Protein AF-A0A3D1IV41-F1 (afdb_monomer_lite)

Radius of gyration: 21.65 Å; chains: 1; bounding box: 28×62×46 Å

Sequence (68 aa):
MNVPHRPARPILALPDQLISQIAAGEVVERPSAVVKELLENALDAGASQITVRLEQGGVKRIAIADNG

Structure (mmCIF, N/CA/C/O backbone):
data_AF-A0A3D1IV41-F1
#
_entry.id   AF-A0A3D1IV41-F1
#
loop_
_atom_site.group_PDB
_atom_site.id
_atom_site.type_symbol
_atom_site.label_atom_id
_atom_site.label_alt_id
_atom_site.label_comp_id
_atom_site.label_asym_id
_atom_site.label_entity_id
_atom_site.label_seq_id
_atom_site.pdbx_PDB_ins_code
_atom_site.Cartn_x
_atom_site.Cartn_y
_atom_site.Cartn_z
_atom_site.occupancy
_atom_site.B_iso_or_equiv
_atom_site.auth_seq_id
_atom_site.auth_com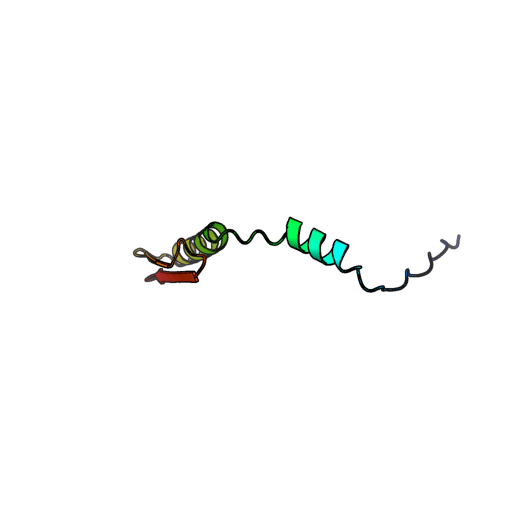p_id
_atom_site.auth_asym_id
_atom_site.auth_atom_id
_atom_site.pdbx_PDB_model_num
ATOM 1 N N . MET A 1 1 ? 15.731 48.813 -23.428 1.00 51.44 1 MET A N 1
ATOM 2 C CA . MET A 1 1 ? 16.537 47.584 -23.602 1.00 51.44 1 MET A CA 1
ATOM 3 C C . MET A 1 1 ? 15.575 46.440 -23.870 1.00 51.44 1 MET A C 1
ATOM 5 O O . MET A 1 1 ? 14.749 46.178 -23.010 1.00 51.44 1 MET A O 1
ATOM 9 N N . ASN A 1 2 ? 15.602 45.845 -25.065 1.00 52.06 2 ASN A N 1
ATOM 10 C CA . ASN A 1 2 ? 14.681 44.771 -25.448 1.00 52.06 2 ASN A CA 1
ATOM 11 C C . ASN A 1 2 ? 15.389 43.426 -25.227 1.00 52.06 2 ASN A C 1
ATOM 13 O O . ASN A 1 2 ? 16.425 43.178 -25.843 1.00 52.06 2 ASN A O 1
ATOM 17 N N . VAL A 1 3 ? 14.880 42.593 -24.319 1.00 63.72 3 VAL A N 1
ATOM 18 C CA . VAL A 1 3 ? 15.414 41.242 -24.092 1.00 63.72 3 VAL A CA 1
ATOM 19 C C . VAL A 1 3 ? 14.975 40.375 -25.276 1.00 63.72 3 VAL A C 1
ATOM 21 O O . VAL A 1 3 ? 13.777 40.336 -25.562 1.00 63.72 3 VAL A O 1
ATOM 24 N N . PRO A 1 4 ? 15.882 39.700 -26.003 1.00 65.19 4 PRO A N 1
ATOM 25 C CA . PRO A 1 4 ? 15.477 38.860 -27.122 1.00 65.19 4 PRO A CA 1
ATOM 26 C C . PRO A 1 4 ? 14.628 37.692 -26.607 1.00 65.19 4 PRO A C 1
ATOM 28 O O . PRO A 1 4 ? 15.091 36.860 -25.824 1.00 65.19 4 PRO A O 1
ATOM 31 N N . HIS A 1 5 ? 13.371 37.634 -27.047 1.00 64.69 5 HIS A N 1
ATOM 32 C CA . HIS A 1 5 ? 12.471 36.524 -26.762 1.00 64.69 5 HIS A CA 1
ATOM 33 C C . HIS A 1 5 ? 13.004 35.296 -27.510 1.00 64.69 5 HIS A C 1
ATOM 35 O O . HIS A 1 5 ? 12.981 35.252 -28.741 1.00 64.69 5 HIS A O 1
ATOM 41 N N . ARG A 1 6 ? 13.560 34.317 -26.783 1.00 74.56 6 ARG A N 1
ATOM 42 C CA . ARG A 1 6 ? 13.969 33.040 -27.385 1.00 74.56 6 ARG A CA 1
ATOM 43 C C . ARG A 1 6 ? 12.747 32.429 -28.082 1.00 74.56 6 ARG A C 1
ATOM 45 O O . ARG A 1 6 ? 11.702 32.342 -27.434 1.00 74.56 6 ARG A O 1
ATOM 52 N N . PRO A 1 7 ? 12.854 32.004 -29.352 1.00 74.81 7 PRO A N 1
ATOM 53 C CA . PRO A 1 7 ? 11.743 31.345 -30.021 1.00 74.81 7 PRO A CA 1
ATOM 54 C C . PRO A 1 7 ? 11.330 30.118 -29.204 1.00 74.81 7 PRO A C 1
ATOM 56 O O . PRO A 1 7 ? 12.187 29.359 -28.736 1.00 74.81 7 PRO A O 1
ATOM 59 N N . ALA A 1 8 ? 10.022 29.957 -28.996 1.00 74.25 8 ALA A N 1
ATOM 60 C CA . ALA A 1 8 ? 9.476 28.794 -28.316 1.00 74.25 8 ALA A CA 1
ATOM 61 C C . ALA A 1 8 ? 9.945 27.531 -29.049 1.00 74.25 8 ALA A C 1
ATOM 63 O O . ALA A 1 8 ? 9.829 27.429 -30.272 1.00 74.25 8 ALA A O 1
ATOM 64 N N . ARG A 1 9 ? 10.529 26.585 -28.311 1.00 83.12 9 ARG A N 1
ATOM 65 C CA . ARG A 1 9 ? 10.940 25.307 -28.896 1.00 83.12 9 ARG A CA 1
ATOM 66 C C . ARG A 1 9 ? 9.682 24.548 -29.337 1.00 83.12 9 ARG A C 1
ATOM 68 O O . ARG A 1 9 ? 8.704 24.554 -28.589 1.00 83.12 9 ARG A O 1
ATOM 75 N N . PRO A 1 10 ? 9.694 23.900 -30.511 1.00 84.69 10 PRO A N 1
ATOM 76 C CA . PRO A 1 10 ? 8.566 23.086 -30.942 1.00 84.69 10 PRO A CA 1
ATOM 77 C C . PRO A 1 10 ? 8.345 21.928 -29.959 1.00 84.69 10 PRO A C 1
ATOM 79 O O . PRO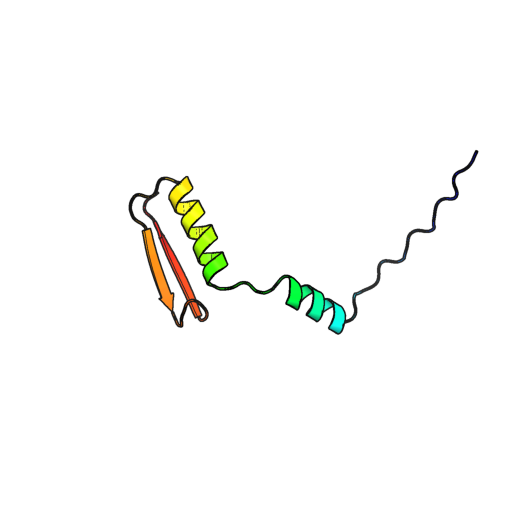 A 1 10 ? 9.308 21.322 -29.485 1.00 84.69 10 PRO A O 1
ATOM 82 N N . ILE A 1 11 ? 7.079 21.627 -29.656 1.00 86.75 11 ILE A N 1
ATOM 83 C CA . ILE A 1 11 ? 6.695 20.414 -28.926 1.00 86.75 11 ILE A CA 1
ATOM 84 C C . ILE A 1 11 ? 6.872 19.241 -29.890 1.00 86.75 11 ILE A C 1
ATOM 86 O O . ILE A 1 11 ? 6.302 19.243 -30.980 1.00 86.75 11 ILE A O 1
ATOM 90 N N . LEU A 1 12 ? 7.682 18.261 -29.501 1.00 89.56 12 LEU A N 1
ATOM 91 C CA . LEU A 1 12 ? 7.981 17.075 -30.299 1.00 89.56 12 LEU A CA 1
ATOM 92 C C . LEU A 1 12 ? 7.669 15.830 -29.472 1.00 89.56 12 LEU A C 1
ATOM 94 O O . LEU A 1 12 ? 7.899 15.816 -28.262 1.00 89.56 12 LEU A O 1
ATOM 98 N N . ALA A 1 13 ? 7.162 14.787 -30.129 1.00 89.19 13 ALA A N 1
ATOM 99 C CA . ALA A 1 13 ? 7.012 13.482 -29.500 1.00 89.19 13 ALA A CA 1
ATOM 100 C C . ALA A 1 13 ? 8.390 12.939 -29.091 1.00 89.19 13 ALA A C 1
ATOM 102 O O . ALA A 1 13 ? 9.374 13.095 -29.822 1.00 89.19 13 ALA A O 1
ATOM 103 N N . LEU A 1 14 ? 8.461 12.316 -27.916 1.00 90.94 14 LEU A N 1
ATOM 104 C CA . LEU A 1 14 ? 9.687 11.673 -27.459 1.00 90.94 14 LEU A CA 1
ATOM 105 C C . LEU A 1 14 ? 9.927 10.384 -28.266 1.00 90.94 14 LEU A C 1
ATOM 107 O O . LEU A 1 14 ? 8.966 9.683 -28.574 1.00 90.94 14 LEU A O 1
ATOM 111 N N . PRO A 1 15 ? 11.18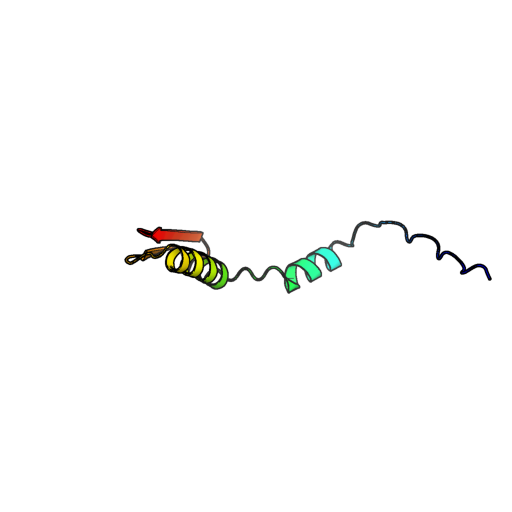6 10.039 -28.588 1.00 93.12 15 PRO A N 1
ATOM 112 C CA . PRO A 1 15 ? 11.513 8.736 -29.160 1.00 93.12 15 PRO A CA 1
ATOM 113 C C . PRO A 1 15 ? 11.146 7.588 -2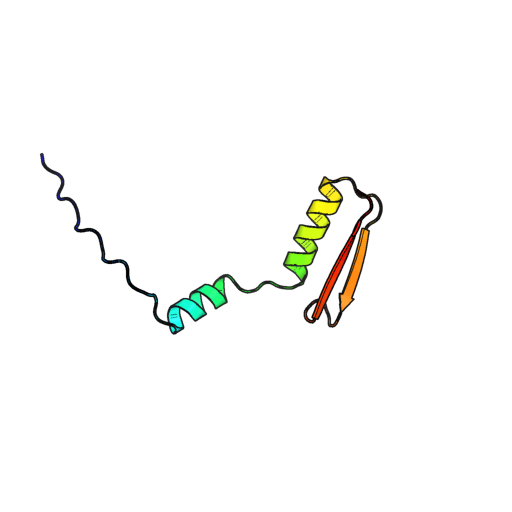8.210 1.00 93.12 15 PRO A C 1
ATOM 115 O O . PRO A 1 15 ? 11.364 7.706 -27.003 1.00 93.12 15 PRO A O 1
ATOM 118 N N . ASP A 1 16 ? 10.704 6.448 -28.747 1.00 87.56 16 ASP A N 1
ATOM 119 C CA . ASP A 1 16 ? 10.276 5.272 -27.964 1.00 87.56 16 ASP A CA 1
ATOM 120 C C . ASP A 1 16 ? 11.323 4.793 -26.952 1.00 87.56 16 ASP A C 1
ATOM 122 O O . ASP A 1 16 ? 10.999 4.407 -25.828 1.00 87.56 16 ASP A O 1
ATOM 126 N N . GLN A 1 17 ? 12.604 4.857 -27.322 1.00 86.88 17 GLN A N 1
ATOM 127 C CA . GLN A 1 17 ? 13.703 4.512 -26.424 1.00 86.88 17 GLN A CA 1
ATOM 128 C C . GLN A 1 17 ? 13.768 5.455 -25.214 1.00 86.88 17 GLN A C 1
ATOM 130 O O . GLN A 1 17 ? 13.994 5.001 -24.097 1.00 86.88 17 GLN A O 1
ATOM 135 N N . LEU A 1 18 ? 13.553 6.756 -25.419 1.00 83.44 18 LEU A N 1
ATOM 136 C CA . LEU A 1 18 ? 13.553 7.744 -24.342 1.00 83.44 18 LEU A CA 1
ATOM 137 C C . LEU A 1 18 ? 12.295 7.610 -23.477 1.00 83.44 18 LEU A C 1
ATOM 139 O O . LEU A 1 18 ? 12.403 7.684 -22.259 1.00 83.44 18 LEU A O 1
ATOM 143 N N . ILE A 1 19 ? 11.136 7.330 -24.083 1.00 83.88 19 ILE A N 1
ATOM 144 C CA . ILE A 1 19 ? 9.905 6.974 -23.355 1.00 83.88 19 ILE A CA 1
ATOM 145 C C . ILE A 1 19 ? 10.171 5.771 -22.447 1.00 83.88 19 ILE A C 1
ATOM 147 O O . ILE A 1 19 ? 9.873 5.819 -21.258 1.00 83.88 19 ILE A O 1
ATOM 151 N N . SER A 1 20 ? 10.796 4.724 -22.989 1.00 77.56 20 SER A N 1
ATOM 152 C CA . SER A 1 20 ? 11.129 3.508 -22.243 1.00 77.56 20 SER A CA 1
ATOM 153 C C . SER A 1 20 ? 12.149 3.763 -21.133 1.00 77.56 20 SER A C 1
ATOM 155 O O . SER A 1 20 ? 12.070 3.130 -20.092 1.00 77.56 20 SER A O 1
ATOM 157 N N . GLN A 1 21 ? 13.098 4.685 -21.322 1.00 75.75 21 GLN A N 1
ATOM 158 C CA . GLN A 1 21 ? 14.084 5.063 -20.302 1.00 75.75 21 GLN A CA 1
ATOM 159 C C . GLN A 1 21 ? 13.483 5.923 -19.185 1.00 75.75 21 GLN A C 1
ATOM 161 O O . GLN A 1 21 ? 13.811 5.710 -18.021 1.00 75.75 21 GLN A O 1
ATOM 166 N N . ILE A 1 22 ? 12.589 6.856 -19.525 1.00 74.25 22 ILE A N 1
ATOM 167 C CA . ILE A 1 22 ? 11.816 7.633 -18.545 1.00 74.25 22 ILE A CA 1
ATOM 168 C C . ILE A 1 22 ? 10.938 6.675 -17.736 1.00 74.25 22 ILE A C 1
ATOM 170 O O . ILE A 1 22 ? 10.996 6.673 -16.509 1.00 74.25 22 ILE A O 1
ATOM 174 N N . ALA A 1 23 ? 10.229 5.775 -18.424 1.00 66.19 23 ALA A N 1
ATOM 175 C CA . ALA A 1 23 ? 9.466 4.716 -17.782 1.00 66.19 23 ALA A CA 1
ATOM 176 C C . ALA A 1 23 ? 10.369 3.812 -16.930 1.00 66.19 23 ALA A C 1
ATOM 178 O O . ALA A 1 23 ? 10.031 3.522 -15.800 1.00 66.19 23 ALA A O 1
ATOM 179 N N . ALA A 1 24 ? 11.557 3.417 -17.383 1.00 67.81 24 ALA A N 1
ATOM 180 C CA . ALA A 1 24 ? 12.451 2.569 -16.591 1.00 67.81 24 ALA A CA 1
ATOM 181 C C . ALA A 1 24 ? 13.009 3.256 -15.325 1.00 67.81 24 ALA A C 1
ATOM 183 O O . ALA A 1 24 ? 13.389 2.562 -14.383 1.00 67.81 24 ALA A O 1
ATOM 184 N N . GLY A 1 25 ? 13.079 4.593 -15.298 1.00 59.41 25 GLY A N 1
ATOM 185 C CA . GLY A 1 25 ? 13.544 5.376 -14.146 1.00 59.41 25 GLY A CA 1
ATOM 186 C C . GLY A 1 25 ? 12.467 5.657 -13.092 1.00 59.41 25 GLY A C 1
ATOM 187 O O . GLY A 1 25 ? 12.796 5.793 -11.916 1.00 59.41 25 GLY A O 1
ATOM 188 N N . GLU A 1 26 ? 11.195 5.712 -13.497 1.00 58.22 26 GLU A N 1
ATOM 189 C CA . GLU A 1 26 ? 10.055 6.039 -12.621 1.00 58.22 26 GLU A CA 1
ATOM 190 C C . GLU A 1 26 ? 9.119 4.838 -12.374 1.00 58.22 26 GLU A C 1
ATOM 192 O O . GLU A 1 26 ? 8.485 4.739 -11.326 1.0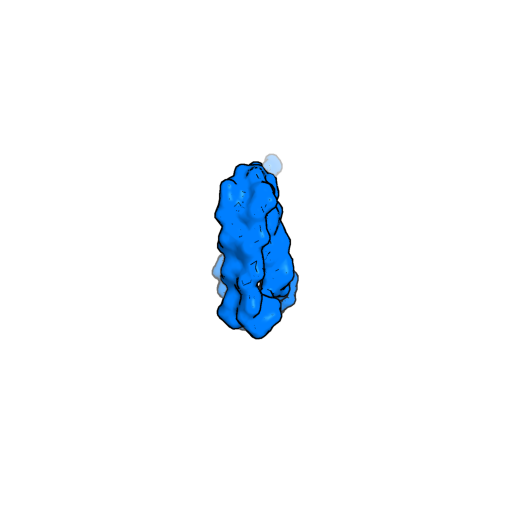0 58.22 26 GLU A O 1
ATOM 197 N N . VAL A 1 27 ? 9.086 3.866 -13.288 1.00 55.56 27 VAL A N 1
ATOM 198 C CA . VAL A 1 27 ? 8.253 2.652 -13.247 1.00 55.56 27 VAL A CA 1
ATOM 199 C C . VAL A 1 27 ? 9.067 1.491 -12.686 1.00 55.56 27 VAL A C 1
ATOM 201 O O . VAL A 1 27 ? 9.313 0.467 -13.322 1.00 55.56 27 VAL A O 1
ATOM 204 N N . VAL A 1 28 ? 9.462 1.637 -11.429 1.00 53.50 28 VAL A N 1
ATOM 205 C CA . VAL A 1 28 ? 9.598 0.469 -10.561 1.00 53.50 28 VAL A CA 1
ATOM 206 C C . VAL A 1 28 ? 8.553 0.624 -9.468 1.00 53.50 28 VAL A C 1
ATOM 208 O O . VAL A 1 28 ? 8.877 0.875 -8.306 1.00 53.50 28 VAL A O 1
ATOM 211 N N . GLU A 1 29 ? 7.278 0.472 -9.840 1.00 60.69 29 GLU A N 1
ATOM 212 C CA . GLU A 1 29 ? 6.214 0.177 -8.880 1.00 60.69 29 GLU A CA 1
ATOM 213 C C . GLU A 1 29 ? 6.519 -1.192 -8.272 1.00 60.69 29 GLU A C 1
ATOM 215 O O . GLU A 1 29 ? 6.023 -2.239 -8.687 1.00 60.69 29 GLU A O 1
ATOM 220 N N . ARG A 1 30 ? 7.429 -1.218 -7.298 1.00 76.00 30 ARG A N 1
ATOM 221 C CA . ARG A 1 30 ? 7.612 -2.406 -6.480 1.00 76.00 30 ARG A CA 1
ATOM 222 C C . ARG A 1 30 ? 6.278 -2.611 -5.768 1.00 76.00 30 ARG A C 1
ATOM 224 O O . ARG A 1 30 ? 5.819 -1.664 -5.130 1.00 76.00 30 ARG A O 1
ATOM 231 N N . PRO A 1 31 ? 5.687 -3.815 -5.801 1.00 77.75 31 PRO A N 1
ATOM 232 C CA . PRO A 1 31 ? 4.459 -4.122 -5.066 1.00 77.75 31 PRO A CA 1
ATOM 233 C C . PRO A 1 31 ? 4.504 -3.643 -3.604 1.00 77.75 31 PRO A C 1
ATOM 235 O O . PRO A 1 31 ? 3.504 -3.211 -3.044 1.00 77.75 31 PRO A O 1
ATOM 238 N N . SER A 1 32 ? 5.699 -3.630 -3.003 1.00 85.88 32 SER A N 1
ATOM 239 C CA . SER A 1 32 ? 5.952 -3.097 -1.665 1.00 85.88 32 SER A CA 1
ATOM 240 C C . SER A 1 32 ? 5.663 -1.601 -1.495 1.00 85.88 32 SER A C 1
ATOM 242 O O . SER A 1 32 ? 5.262 -1.203 -0.410 1.00 85.88 32 SER A O 1
ATOM 244 N N . ALA A 1 33 ? 5.887 -0.770 -2.517 1.00 86.94 33 ALA A N 1
ATOM 245 C CA . ALA A 1 33 ? 5.599 0.664 -2.461 1.00 86.94 33 ALA A CA 1
ATOM 246 C C . ALA A 1 33 ? 4.086 0.905 -2.413 1.00 86.94 33 ALA A C 1
ATOM 248 O O . ALA A 1 33 ? 3.616 1.621 -1.541 1.00 86.94 33 ALA A O 1
ATOM 249 N N . VAL A 1 34 ? 3.318 0.207 -3.256 1.00 87.19 34 VAL A N 1
ATOM 250 C CA . VAL A 1 34 ? 1.846 0.256 -3.221 1.00 87.19 34 VAL A CA 1
ATOM 251 C C . VAL A 1 34 ? 1.317 -0.210 -1.864 1.00 87.19 34 VAL A C 1
ATOM 253 O O . VAL A 1 34 ? 0.451 0.432 -1.279 1.00 87.19 34 VAL A O 1
ATOM 256 N N . VAL A 1 35 ? 1.868 -1.303 -1.325 1.00 91.75 35 VAL A N 1
ATOM 257 C CA . VAL A 1 35 ? 1.501 -1.788 0.014 1.00 91.75 35 VAL A CA 1
ATOM 258 C C . VAL A 1 35 ? 1.825 -0.753 1.093 1.00 91.75 35 VAL A C 1
ATOM 260 O O . VAL A 1 35 ? 0.994 -0.537 1.966 1.00 91.75 35 VAL A O 1
ATOM 263 N N . LYS A 1 36 ? 2.996 -0.106 1.037 1.00 92.12 36 LYS A N 1
ATOM 264 C CA . LYS A 1 36 ? 3.398 0.929 2.000 1.00 92.12 36 LYS A CA 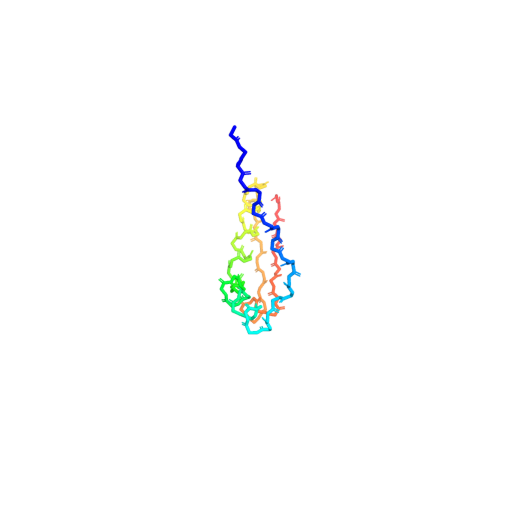1
ATOM 265 C C . LYS A 1 36 ? 2.382 2.072 2.043 1.00 92.12 36 LYS A C 1
ATOM 267 O O . LYS A 1 36 ? 1.867 2.360 3.114 1.00 92.12 36 LYS A O 1
ATOM 272 N N . GLU A 1 37 ? 2.071 2.666 0.896 1.00 93.12 37 GLU A N 1
ATOM 273 C CA . GLU A 1 37 ? 1.182 3.835 0.825 1.00 93.12 37 GLU A CA 1
ATOM 274 C C . GLU A 1 37 ? -0.243 3.495 1.298 1.00 93.12 37 GLU A C 1
ATOM 276 O O . GLU A 1 37 ? -0.876 4.260 2.019 1.00 93.12 37 GLU A O 1
ATOM 281 N N . LEU A 1 38 ? -0.752 2.306 0.955 1.00 93.19 38 LEU A N 1
ATOM 282 C CA . LEU A 1 38 ? -2.074 1.866 1.413 1.00 93.19 38 LEU A CA 1
ATOM 283 C C . LEU A 1 38 ? -2.119 1.582 2.922 1.00 93.19 38 LEU A C 1
ATOM 285 O O . LEU A 1 38 ? -3.145 1.820 3.553 1.00 93.19 38 LEU A O 1
ATOM 289 N N . LEU A 1 39 ? -1.025 1.084 3.506 1.00 95.50 39 LEU A N 1
ATOM 290 C CA . LEU A 1 39 ? -0.923 0.917 4.956 1.00 95.50 39 LEU A CA 1
ATOM 291 C C . LEU A 1 39 ? -0.824 2.263 5.679 1.00 95.50 39 LEU A C 1
ATOM 293 O O . LEU A 1 39 ? -1.430 2.409 6.735 1.00 95.50 39 LEU A O 1
ATOM 297 N N . GLU A 1 40 ? -0.095 3.234 5.125 1.00 96.56 40 GLU A N 1
ATOM 298 C CA . GLU A 1 40 ? -0.022 4.595 5.676 1.00 96.56 40 GLU A CA 1
ATOM 299 C C . GLU A 1 40 ? -1.410 5.244 5.704 1.00 96.56 40 GLU A C 1
ATOM 301 O O . GLU A 1 40 ? -1.823 5.726 6.754 1.00 96.56 40 GLU A O 1
ATOM 306 N N . ASN A 1 41 ? -2.189 5.115 4.626 1.00 96.00 41 ASN A N 1
ATOM 307 C CA . ASN A 1 41 ? -3.567 5.613 4.591 1.00 96.00 41 ASN A CA 1
ATOM 308 C C . ASN A 1 41 ? -4.465 4.988 5.674 1.00 96.00 41 ASN A C 1
ATOM 310 O O . ASN A 1 41 ? -5.224 5.703 6.324 1.00 96.00 41 ASN A O 1
ATOM 314 N N . ALA A 1 42 ? -4.380 3.670 5.882 1.00 97.06 42 ALA A N 1
ATOM 315 C CA . ALA A 1 42 ? -5.158 2.991 6.921 1.00 97.06 42 ALA A CA 1
ATOM 316 C C . ALA A 1 42 ? -4.740 3.434 8.336 1.00 97.06 42 ALA A C 1
ATOM 318 O O . ALA A 1 42 ? -5.571 3.583 9.230 1.00 97.06 42 ALA A O 1
ATOM 319 N N . LEU A 1 43 ? -3.445 3.677 8.561 1.00 96.38 43 LEU A N 1
ATOM 320 C CA . LEU A 1 43 ? -2.963 4.208 9.839 1.00 96.38 43 LEU A CA 1
ATOM 321 C C . LEU A 1 43 ? -3.439 5.646 10.074 1.00 96.38 43 LEU A C 1
ATOM 323 O O . LEU A 1 43 ? -3.889 5.956 11.178 1.00 96.38 43 LEU A O 1
ATOM 327 N N . ASP A 1 44 ? -3.385 6.496 9.049 1.00 97.06 44 ASP A N 1
ATOM 328 C CA . ASP A 1 44 ? -3.860 7.883 9.111 1.00 97.06 44 ASP A CA 1
ATOM 329 C C . ASP A 1 44 ? -5.364 7.966 9.404 1.00 97.06 44 ASP A C 1
ATOM 331 O O . ASP A 1 44 ? -5.819 8.878 10.100 1.00 97.06 44 ASP A O 1
ATOM 335 N N . ALA A 1 45 ? -6.135 6.990 8.926 1.00 96.62 45 ALA A N 1
ATOM 336 C CA . ALA A 1 45 ? -7.564 6.875 9.189 1.00 96.62 45 ALA A CA 1
ATOM 337 C C . ALA A 1 45 ? -7.893 6.205 10.546 1.00 96.62 45 ALA A C 1
ATOM 339 O O . ALA A 1 45 ? -9.045 6.182 10.987 1.00 96.62 45 ALA A O 1
ATOM 340 N N . GLY A 1 46 ? -6.867 5.782 11.294 1.00 97.12 46 GLY A N 1
ATOM 341 C CA . GLY A 1 46 ? -6.997 5.291 12.664 1.00 97.12 46 GLY A CA 1
ATOM 342 C C . GLY A 1 46 ? -7.357 3.810 12.763 1.00 97.12 46 GLY A C 1
ATOM 343 O O . GLY A 1 46 ? -7.857 3.378 13.809 1.00 97.12 46 GLY A O 1
ATOM 344 N N . ALA A 1 47 ? -7.101 3.026 11.711 1.00 97.88 47 ALA A N 1
ATOM 345 C CA . ALA A 1 47 ? -7.316 1.588 11.729 1.00 97.88 47 ALA A CA 1
ATOM 346 C C . ALA A 1 47 ? -6.606 0.930 12.921 1.00 97.88 47 ALA A C 1
ATOM 348 O O . ALA A 1 47 ? -5.406 1.085 13.154 1.00 97.88 47 ALA A O 1
ATOM 349 N N . SER A 1 48 ? -7.358 0.120 13.660 1.00 97.19 48 SER A N 1
ATOM 350 C CA . SER A 1 48 ? -6.834 -0.742 14.730 1.00 97.19 48 SER A CA 1
ATOM 351 C C . SER A 1 48 ? -6.612 -2.176 14.252 1.00 97.19 48 SER A C 1
ATOM 353 O O . SER A 1 48 ? -5.930 -2.965 14.910 1.00 97.19 48 SER A O 1
ATOM 355 N N . GLN A 1 49 ? -7.183 -2.522 13.099 1.00 97.69 49 GLN A N 1
ATOM 356 C CA . GLN A 1 49 ? -7.043 -3.813 12.457 1.00 97.69 49 GLN A CA 1
ATOM 357 C C . GLN A 1 49 ? -6.914 -3.620 10.949 1.00 97.69 49 GLN A C 1
ATOM 359 O O . GLN A 1 49 ? -7.771 -3.016 10.315 1.00 97.69 49 GLN A O 1
ATOM 364 N N . ILE A 1 50 ? -5.857 -4.196 10.377 1.00 97.50 50 ILE A N 1
ATOM 365 C CA . ILE A 1 50 ? -5.595 -4.179 8.939 1.00 97.50 50 ILE A CA 1
ATOM 366 C C . ILE A 1 50 ? -5.304 -5.612 8.489 1.00 97.50 50 ILE A C 1
ATOM 368 O O . ILE A 1 50 ? -4.492 -6.319 9.086 1.00 97.50 50 ILE A O 1
ATOM 372 N N . THR A 1 51 ? -5.973 -6.052 7.429 1.00 97.69 51 THR A N 1
ATOM 373 C CA . THR A 1 51 ? -5.795 -7.360 6.796 1.00 97.69 51 THR A CA 1
ATOM 374 C C . THR A 1 51 ? -5.169 -7.182 5.421 1.00 97.69 51 THR A C 1
ATOM 376 O O . THR A 1 51 ? -5.755 -6.544 4.550 1.00 97.69 51 THR A O 1
ATOM 379 N N . VAL A 1 52 ? -4.018 -7.817 5.193 1.00 95.56 52 VAL A N 1
ATOM 380 C CA . VAL A 1 52 ? -3.314 -7.800 3.903 1.00 95.56 52 VAL A CA 1
ATOM 381 C C . VAL A 1 52 ? -3.361 -9.186 3.267 1.00 95.56 52 VAL A C 1
ATOM 383 O O . VAL A 1 52 ? -3.045 -10.191 3.905 1.00 95.56 52 VAL A O 1
ATOM 386 N N . ARG A 1 53 ? -3.741 -9.252 1.989 1.00 96.31 53 ARG A N 1
ATOM 387 C CA . ARG A 1 53 ? -3.735 -10.472 1.174 1.00 96.31 53 ARG A CA 1
ATOM 388 C C . ARG A 1 53 ? -2.927 -10.234 -0.093 1.00 96.31 53 ARG A C 1
ATOM 390 O O . ARG A 1 53 ? -3.217 -9.313 -0.855 1.00 96.31 53 ARG A O 1
ATOM 397 N N . LEU A 1 54 ? -1.936 -11.091 -0.321 1.00 93.50 54 LEU A N 1
ATOM 398 C CA . LEU A 1 54 ? -1.042 -11.028 -1.474 1.00 93.50 54 LEU A CA 1
ATOM 399 C C . LEU A 1 54 ? -1.171 -12.304 -2.305 1.00 93.50 54 LEU A C 1
ATOM 401 O O . LEU A 1 54 ? -1.122 -13.408 -1.765 1.00 93.50 54 LEU A O 1
ATOM 405 N N . GLU A 1 55 ? -1.270 -12.155 -3.624 1.00 92.19 55 GLU A N 1
ATOM 406 C CA . GLU A 1 55 ? -1.137 -13.263 -4.574 1.00 92.19 55 GLU A CA 1
ATOM 407 C C . GLU A 1 55 ? 0.152 -13.094 -5.380 1.00 92.19 55 GLU A C 1
ATOM 409 O O . GLU A 1 55 ? 0.423 -12.014 -5.909 1.00 92.19 55 GLU A O 1
ATOM 414 N N . GLN A 1 56 ? 0.947 -14.167 -5.477 1.00 89.31 56 GLN A N 1
ATOM 415 C CA . GLN A 1 56 ? 2.243 -14.177 -6.176 1.00 89.31 56 GLN A CA 1
ATOM 416 C C . GLN A 1 56 ? 3.160 -13.015 -5.748 1.00 89.31 56 GLN A C 1
ATOM 418 O O . GLN A 1 56 ? 3.656 -12.254 -6.574 1.00 89.31 56 GLN A O 1
ATOM 423 N N . GLY A 1 57 ? 3.330 -12.829 -4.435 1.00 83.06 57 GLY A N 1
ATOM 424 C CA . GLY A 1 57 ? 4.176 -11.760 -3.888 1.00 83.06 57 GLY A CA 1
ATOM 425 C C . GLY A 1 57 ? 3.655 -10.341 -4.143 1.00 83.06 57 GLY A C 1
ATOM 426 O O . GLY A 1 57 ? 4.418 -9.389 -4.023 1.00 83.06 57 GLY A O 1
ATOM 427 N N . GLY A 1 58 ? 2.377 -10.191 -4.511 1.00 84.19 58 GLY A N 1
ATOM 428 C CA . GLY A 1 58 ? 1.763 -8.902 -4.832 1.00 84.19 58 GLY A CA 1
ATOM 429 C C . GLY A 1 58 ? 1.838 -8.527 -6.313 1.00 84.19 58 GLY A C 1
ATOM 430 O O . GLY A 1 58 ? 1.234 -7.536 -6.702 1.00 84.19 58 GLY A O 1
ATOM 431 N N . VAL A 1 59 ? 2.514 -9.326 -7.149 1.00 83.94 59 VAL A N 1
ATOM 432 C CA . VAL A 1 59 ? 2.589 -9.092 -8.604 1.00 83.94 59 VAL A CA 1
ATOM 433 C C . VAL A 1 59 ? 1.242 -9.353 -9.272 1.00 83.94 59 VAL A C 1
ATOM 435 O O . VAL A 1 59 ? 0.840 -8.625 -10.173 1.00 83.94 59 VAL A O 1
ATOM 438 N N . LYS A 1 60 ? 0.525 -10.390 -8.821 1.00 88.00 60 LYS A N 1
ATOM 439 C CA . LYS A 1 60 ? -0.789 -10.736 -9.371 1.00 88.00 60 LYS A CA 1
ATOM 440 C C . LYS A 1 60 ? -1.914 -9.946 -8.708 1.00 88.00 60 LYS A C 1
ATOM 442 O O . LYS A 1 60 ? -2.844 -9.522 -9.387 1.00 88.00 60 LYS A O 1
ATOM 447 N N . ARG A 1 61 ? -1.869 -9.801 -7.379 1.00 89.12 61 ARG A N 1
ATOM 448 C CA . ARG A 1 61 ? -2.888 -9.072 -6.616 1.00 89.12 61 ARG A CA 1
ATOM 449 C C . ARG A 1 61 ? -2.368 -8.624 -5.257 1.00 89.12 61 ARG A C 1
ATOM 451 O O . ARG A 1 61 ? -1.748 -9.411 -4.539 1.00 89.12 61 ARG A O 1
ATOM 458 N N . ILE A 1 62 ? -2.741 -7.404 -4.885 1.00 93.44 62 ILE A N 1
ATOM 459 C CA . ILE A 1 62 ? -2.686 -6.868 -3.525 1.00 93.44 62 ILE A CA 1
ATOM 460 C C . ILE A 1 62 ? -4.124 -6.531 -3.117 1.00 93.44 62 ILE A C 1
ATOM 462 O O . ILE A 1 62 ? -4.844 -5.883 -3.874 1.00 93.44 62 ILE A O 1
ATOM 466 N N . ALA A 1 63 ? -4.562 -6.993 -1.949 1.00 95.06 63 ALA A N 1
ATOM 467 C CA . ALA A 1 63 ? -5.824 -6.579 -1.346 1.00 95.06 63 ALA A CA 1
ATOM 468 C C . ALA A 1 63 ? -5.594 -6.234 0.125 1.00 95.06 63 ALA A C 1
ATOM 470 O O . ALA A 1 63 ? -5.090 -7.064 0.884 1.00 95.06 63 ALA A O 1
ATOM 471 N N . ILE A 1 64 ? -5.963 -5.016 0.507 1.00 95.81 64 ILE A N 1
ATOM 472 C CA . ILE A 1 64 ? -5.839 -4.491 1.865 1.00 95.81 64 ILE A CA 1
ATOM 473 C C . ILE A 1 64 ? -7.242 -4.097 2.321 1.00 95.81 64 ILE A C 1
ATOM 475 O O . ILE A 1 64 ? -7.994 -3.507 1.548 1.00 95.81 64 ILE A O 1
ATOM 479 N N . ALA A 1 65 ? -7.610 -4.513 3.528 1.00 97.00 65 ALA A N 1
ATOM 480 C CA . ALA A 1 65 ? -8.870 -4.165 4.169 1.00 97.00 65 ALA A CA 1
ATOM 481 C C . ALA A 1 65 ? -8.585 -3.755 5.611 1.00 97.00 65 ALA A C 1
ATOM 483 O O . ALA A 1 65 ? -7.974 -4.524 6.353 1.00 97.00 65 ALA A O 1
ATOM 484 N N . ASP A 1 66 ? -9.028 -2.572 5.991 1.00 97.38 66 ASP A N 1
ATOM 485 C CA . ASP A 1 66 ? -8.876 -1.990 7.321 1.00 97.38 66 ASP A CA 1
ATOM 486 C C . ASP A 1 66 ? -10.250 -1.772 7.985 1.00 97.38 66 ASP A C 1
ATOM 488 O O . ASP A 1 66 ? -11.295 -2.127 7.429 1.00 97.38 66 ASP A O 1
ATOM 492 N N . ASN A 1 67 ? -10.239 -1.286 9.227 1.00 97.12 67 ASN A N 1
ATOM 493 C CA . ASN A 1 67 ? -11.435 -0.955 10.004 1.00 97.12 67 ASN A CA 1
ATOM 494 C C . ASN A 1 67 ? -11.492 0.523 10.430 1.00 97.12 67 ASN A C 1
ATOM 496 O O . ASN A 1 67 ? -12.177 0.834 11.411 1.00 97.12 67 ASN A O 1
ATOM 500 N N . GLY A 1 68 ? -10.765 1.396 9.731 1.00 75.88 68 GLY A N 1
ATOM 501 C CA . GLY A 1 68 ? -10.641 2.820 10.028 1.00 75.88 68 GLY A CA 1
ATOM 502 C C . GLY A 1 68 ? -9.986 3.522 8.867 1.00 75.88 68 GLY A C 1
ATOM 503 O O . GLY A 1 68 ? -8.811 3.181 8.621 1.00 75.88 68 GLY A O 1
#

Secondary structure (DSSP, 8-state):
-PPP-PPPPPP-PPPHHHHHHHHHHH----HHHHHHHHHHHHHHTT-S-EEEEEEGGGTSEEEEEE--

pLDDT: mean 84.12, std 13.34, range [51.44, 97.88]

Foldseek 3Di:
DDDDDDPDDDDDDDPPVVVVVVCVVVPPVPLVVVVVVVVVVLVVVPFPDKDWDDDPNCPVHIDIDTDD